Protein AF-A0A0N4U350-F1 (afdb_monomer_lite)

Sequence (154 aa):
MELLIKKIKLAKRLFVLRKLGRCKILLVIATLFVYILLGSSTIFFFESNAHESYVRKIYLNIAVNRRMFARKMSRQIFNDTKYLLIVIDQEQTERVQAHLVNALKDYESLLNLKIPDKREWDLINSVNYILSLLITIGSSDLMPRTKSGQVRAL

Foldseek 3Di:
DVVVVVVVVVVVVVVVVVVVVVVVVVVVVVVVVVVLLVQLVQLLVVQLVVLLVVLVVVVVVVLVVLLVVLLVVLCVVCVPPPDPPPPPDPVVSVVSSVVSSVVVVVVVVVDPDPRDDSCCSPSVNSSVQSVCLVVVVHDPPDDGPDPSNVVSSD

Radius of gyration: 31.2 Å; chains: 1; bounding box: 87×25×82 Å

Secondary structure (DSSP, 8-state):
-HHHHHHHHHHHHHHHHHHHHHHHHHHHHHHHHHHHHHHHHHHHHHHHHHHHHHHHHHHHHHHHHHHHHHHHHHHHHHHSTTS------HHHHHHHHHHHHHHHHHHHHHS---PPPTTTT-HHHHHHHHHHHHTT---SS----SHHHHHHH-

pLDDT: mean 83.41, std 9.22, range [48.75, 93.25]

Organism: Dracunculus medinensis (NCBI:txid318479)

Structure (mmCIF, N/CA/C/O backbone):
data_AF-A0A0N4U350-F1
#
_entry.id   AF-A0A0N4U350-F1
#
loop_
_atom_site.group_PDB
_atom_site.id
_atom_site.type_symbol
_atom_site.label_atom_id
_atom_site.label_alt_id
_atom_site.label_comp_id
_atom_site.label_asym_id
_atom_site.label_entity_id
_atom_site.label_seq_id
_atom_site.pdbx_PDB_ins_code
_atom_site.Cartn_x
_atom_site.Cartn_y
_atom_site.Cartn_z
_atom_site.occupancy
_atom_site.B_iso_or_equiv
_atom_site.auth_seq_id
_atom_site.auth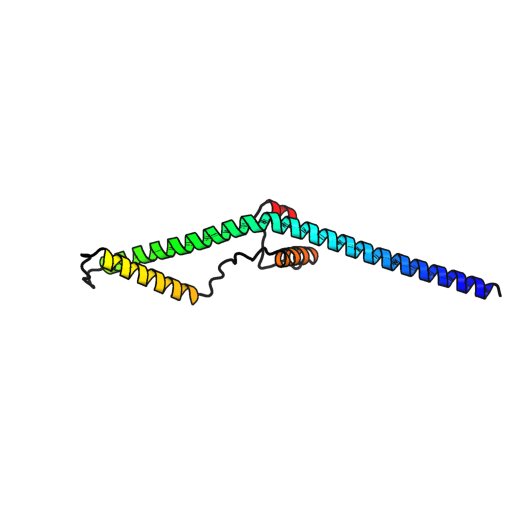_comp_id
_atom_site.auth_asym_id
_atom_site.auth_atom_id
_atom_site.pdbx_PDB_model_num
ATOM 1 N N . MET A 1 1 ? -60.757 -3.398 42.136 1.00 72.75 1 MET A N 1
ATOM 2 C CA . MET A 1 1 ? -60.040 -2.114 41.929 1.00 72.75 1 MET A CA 1
ATOM 3 C C . MET A 1 1 ? -58.528 -2.246 42.133 1.00 72.75 1 MET A C 1
ATOM 5 O O . MET A 1 1 ? -57.783 -1.954 41.204 1.00 72.75 1 MET A O 1
ATOM 9 N N . GLU A 1 2 ? -58.045 -2.754 43.272 1.00 83.94 2 GLU A N 1
ATOM 10 C CA . GLU A 1 2 ? -56.597 -2.824 43.564 1.00 83.94 2 GLU A CA 1
ATOM 11 C C . GLU A 1 2 ? -55.751 -3.624 42.559 1.00 83.94 2 GLU A C 1
ATOM 13 O O . GLU A 1 2 ? -54.651 -3.202 42.195 1.00 83.94 2 GLU A O 1
ATOM 18 N N . LEU A 1 3 ? -56.261 -4.759 42.065 1.00 81.56 3 LEU A N 1
ATOM 19 C CA . LEU A 1 3 ? -55.551 -5.593 41.086 1.00 81.56 3 LEU A CA 1
ATOM 20 C C . LEU A 1 3 ? -55.253 -4.825 39.784 1.00 81.56 3 LEU A C 1
ATOM 22 O O . LEU A 1 3 ? -54.192 -4.981 39.180 1.00 81.56 3 LEU A O 1
ATOM 26 N N . LEU A 1 4 ? -56.181 -3.957 39.375 1.00 82.88 4 LEU A N 1
ATOM 27 C CA . LEU A 1 4 ? -56.092 -3.157 38.154 1.00 82.88 4 LEU A CA 1
ATOM 28 C C . LEU A 1 4 ? -55.040 -2.048 38.313 1.00 82.88 4 LEU A C 1
ATOM 30 O O . LEU A 1 4 ? -54.194 -1.857 37.439 1.00 82.88 4 LEU A O 1
ATOM 34 N N . ILE A 1 5 ? -54.994 -1.415 39.490 1.00 83.50 5 ILE A N 1
ATOM 35 C CA . ILE A 1 5 ? -53.961 -0.435 39.857 1.00 83.50 5 ILE A CA 1
ATOM 36 C C . ILE A 1 5 ? -52.568 -1.090 39.889 1.00 83.50 5 ILE A C 1
ATOM 38 O O . ILE A 1 5 ? -51.606 -0.514 39.372 1.00 83.50 5 ILE A O 1
ATOM 42 N N . LYS A 1 6 ? -52.443 -2.308 40.442 1.00 83.00 6 LYS A N 1
ATOM 43 C CA . LYS A 1 6 ? -51.177 -3.068 40.437 1.00 83.00 6 LYS A CA 1
ATOM 44 C C . LYS A 1 6 ? -50.711 -3.384 39.010 1.00 83.00 6 LYS A C 1
ATOM 46 O O . LYS A 1 6 ? -49.543 -3.144 38.704 1.00 83.00 6 LYS A O 1
ATOM 51 N N . LYS A 1 7 ? -51.610 -3.830 38.119 1.00 85.44 7 LYS A N 1
ATOM 52 C CA . LYS A 1 7 ? -51.289 -4.087 36.700 1.00 85.44 7 LYS A CA 1
ATOM 53 C C . LYS A 1 7 ? -50.813 -2.824 35.971 1.00 85.44 7 LYS A C 1
ATOM 55 O O . LYS A 1 7 ? -49.789 -2.875 35.294 1.00 85.44 7 LYS A O 1
ATOM 60 N N . ILE A 1 8 ? -51.478 -1.680 36.163 1.00 87.00 8 ILE A N 1
ATOM 61 C CA . ILE A 1 8 ? -51.070 -0.399 35.552 1.00 87.00 8 ILE A CA 1
ATOM 62 C C . ILE A 1 8 ? -49.687 0.045 36.055 1.00 87.00 8 ILE A C 1
ATOM 64 O O . ILE A 1 8 ? -48.843 0.455 35.255 1.00 87.00 8 ILE A O 1
ATOM 68 N N . LYS A 1 9 ? -49.410 -0.061 37.365 1.00 84.88 9 LYS A N 1
ATOM 69 C CA . LYS A 1 9 ? -48.081 0.258 37.923 1.00 84.88 9 LYS A CA 1
ATOM 70 C C . LYS A 1 9 ? -46.988 -0.651 37.349 1.00 84.88 9 LYS A C 1
ATOM 72 O O . LYS A 1 9 ? -45.903 -0.164 37.032 1.00 84.88 9 LYS A O 1
ATOM 77 N N . LEU A 1 10 ? -47.273 -1.943 37.187 1.00 83.69 10 LEU A N 1
ATOM 78 C CA . LEU A 1 10 ? -46.326 -2.912 36.632 1.00 83.69 10 LEU A CA 1
ATOM 79 C C . LEU A 1 10 ? -46.049 -2.648 35.141 1.00 83.69 10 LEU A C 1
ATOM 81 O O . LEU A 1 10 ? -44.890 -2.632 34.732 1.00 83.69 10 LEU A O 1
ATOM 85 N N . ALA A 1 11 ? -47.083 -2.323 34.358 1.00 84.00 11 ALA A N 1
ATOM 86 C CA . ALA A 1 11 ? -46.945 -1.934 32.953 1.00 84.00 11 ALA A CA 1
ATOM 87 C C . ALA A 1 11 ? -46.116 -0.647 32.779 1.00 84.00 11 ALA A C 1
ATOM 89 O O . ALA A 1 11 ? -45.219 -0.600 31.935 1.00 84.00 11 ALA A O 1
ATOM 90 N N . LYS A 1 12 ? -46.340 0.374 33.623 1.00 82.56 12 LYS A N 1
ATOM 91 C CA . LYS A 1 12 ? -45.513 1.596 33.633 1.00 82.56 12 LYS A CA 1
ATOM 92 C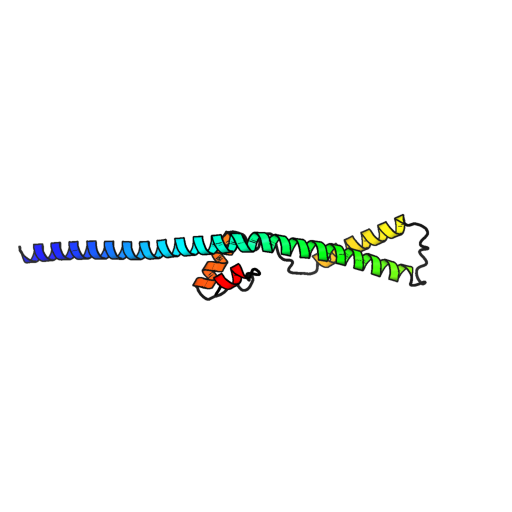 C . LYS A 1 12 ? -44.043 1.290 33.946 1.00 82.56 12 LYS A C 1
ATOM 94 O O . LYS A 1 12 ? -43.164 1.812 33.266 1.00 82.56 12 LYS A O 1
ATOM 99 N N . ARG A 1 13 ? -43.760 0.415 34.922 1.00 76.38 13 ARG A N 1
ATOM 100 C CA . ARG A 1 13 ? -42.383 -0.017 35.240 1.00 76.38 13 ARG A CA 1
ATOM 101 C C . ARG A 1 13 ? -41.724 -0.758 34.075 1.00 76.38 13 ARG A C 1
ATOM 103 O O . ARG A 1 13 ? -40.589 -0.439 33.736 1.00 76.38 13 ARG A O 1
ATOM 110 N N . LEU A 1 14 ? -42.436 -1.682 33.424 1.00 76.44 14 LEU A N 1
ATOM 111 C CA . LEU A 1 14 ? -41.948 -2.394 32.235 1.00 76.44 14 LEU A CA 1
ATOM 112 C C . LEU A 1 14 ? -41.633 -1.440 31.075 1.00 76.44 14 LEU A C 1
ATOM 114 O O . LEU A 1 14 ? -40.597 -1.585 30.428 1.00 76.44 14 LEU A O 1
ATOM 118 N N . PHE A 1 15 ? -42.479 -0.435 30.835 1.00 78.75 15 PHE A N 1
ATOM 119 C CA . PHE A 1 15 ? -42.231 0.577 29.806 1.00 78.75 15 PHE A CA 1
ATOM 120 C C . PHE A 1 15 ? -40.968 1.400 30.097 1.00 78.75 15 PHE A C 1
ATOM 122 O O . PHE A 1 15 ? -40.135 1.584 29.208 1.00 78.75 15 PHE A O 1
ATOM 129 N N . VAL A 1 16 ? -40.782 1.842 31.348 1.00 75.50 16 VAL A N 1
ATOM 130 C CA . VAL A 1 16 ? -39.575 2.572 31.774 1.00 75.50 16 VAL A CA 1
ATOM 131 C C . VAL A 1 16 ? -38.327 1.696 31.657 1.00 75.50 16 VAL A C 1
ATOM 133 O O . VAL A 1 16 ? -37.326 2.158 31.118 1.00 75.50 16 VAL A O 1
ATOM 136 N N . LEU A 1 17 ? -38.384 0.424 32.068 1.00 75.38 17 LEU A N 1
ATOM 137 C CA . LEU A 1 17 ? -37.268 -0.521 31.928 1.00 75.38 17 LEU A CA 1
ATOM 138 C C . LEU A 1 17 ? -36.908 -0.776 30.459 1.00 75.38 17 LEU A C 1
ATOM 140 O O . LEU A 1 17 ? -35.728 -0.776 30.111 1.00 75.38 17 LEU A O 1
ATOM 144 N N . ARG A 1 18 ? -37.902 -0.924 29.572 1.00 75.31 18 ARG A N 1
ATOM 145 C CA . ARG A 1 18 ? -37.670 -1.079 28.126 1.00 75.31 18 ARG A CA 1
ATOM 146 C C . ARG A 1 18 ? -37.067 0.186 27.513 1.00 75.31 18 ARG A C 1
ATOM 148 O O . ARG A 1 18 ? -36.168 0.082 26.682 1.00 75.31 18 ARG A O 1
ATOM 155 N N . LYS A 1 19 ? -37.517 1.374 27.938 1.00 76.81 19 LYS A N 1
ATOM 156 C CA . LYS A 1 19 ? -36.931 2.662 27.531 1.00 76.81 19 LYS A CA 1
ATOM 157 C C . LYS A 1 19 ? -35.482 2.784 28.013 1.00 76.81 19 LYS A C 1
ATOM 159 O O . LYS A 1 19 ? -34.616 3.122 27.216 1.00 76.81 19 LYS A O 1
ATOM 164 N N . LEU A 1 20 ? -35.205 2.420 29.266 1.00 75.25 20 LEU A N 1
ATOM 165 C CA . LEU A 1 20 ? -33.858 2.416 29.839 1.00 75.25 20 LEU A CA 1
ATOM 166 C C . LEU A 1 20 ? -32.932 1.431 29.104 1.00 75.25 20 LEU A C 1
ATOM 168 O O . LEU A 1 20 ? -31.797 1.776 28.795 1.00 75.25 20 LEU A O 1
ATOM 172 N N . GLY A 1 21 ? -33.426 0.235 28.763 1.00 76.62 21 GLY A N 1
ATOM 173 C CA . GLY A 1 21 ? -32.693 -0.755 27.969 1.00 76.62 21 GLY A CA 1
ATOM 174 C C . GLY A 1 21 ? -32.340 -0.257 26.564 1.00 76.62 21 GLY A C 1
ATOM 175 O O . GLY A 1 21 ? -31.205 -0.425 26.126 1.00 76.62 21 GLY A O 1
ATOM 176 N N . ARG A 1 22 ? -33.266 0.436 25.883 1.00 78.88 22 ARG A N 1
ATOM 177 C CA . ARG A 1 22 ? -32.980 1.085 24.590 1.00 78.88 22 ARG A CA 1
ATOM 178 C C . ARG A 1 22 ? -31.921 2.178 24.717 1.00 78.88 22 ARG A C 1
ATOM 180 O O . ARG A 1 22 ? -31.021 2.223 23.888 1.00 78.88 22 ARG A O 1
ATOM 187 N N . CYS A 1 23 ? -31.985 3.013 25.756 1.00 80.88 23 CYS A N 1
ATOM 188 C CA . CYS A 1 23 ? -30.959 4.032 25.993 1.00 80.88 23 CYS A CA 1
ATOM 189 C C . CYS A 1 23 ? -29.575 3.410 26.216 1.00 80.88 23 CYS A C 1
ATOM 191 O O . CYS A 1 23 ? -28.595 3.941 25.709 1.00 80.88 23 CYS A O 1
ATOM 193 N N . LYS A 1 24 ? -29.489 2.269 26.917 1.00 84.31 24 LYS A N 1
ATOM 194 C CA . LYS A 1 24 ? -28.222 1.541 27.094 1.00 84.31 24 LYS A CA 1
ATOM 195 C C . LYS A 1 24 ? -27.654 1.050 25.763 1.00 84.31 24 LYS A C 1
ATOM 197 O O . LYS A 1 24 ? -26.478 1.262 25.505 1.00 84.31 24 LYS A O 1
ATOM 202 N N . ILE A 1 25 ? -28.483 0.446 24.909 1.00 85.62 25 ILE A N 1
ATOM 203 C CA . ILE A 1 25 ? -28.056 -0.023 23.579 1.00 85.62 25 ILE A CA 1
ATOM 204 C C . ILE A 1 25 ? -27.578 1.155 22.721 1.00 85.62 25 ILE A C 1
ATOM 206 O O . ILE A 1 25 ? -26.515 1.079 22.116 1.00 85.62 25 ILE A O 1
ATOM 210 N N . LEU A 1 26 ? -28.321 2.266 22.716 1.00 88.25 26 LEU A N 1
ATOM 211 C CA . LEU A 1 26 ? -27.924 3.479 21.999 1.00 88.25 26 LEU A CA 1
ATOM 212 C C . LEU A 1 26 ? -26.606 4.060 22.525 1.00 88.25 26 LEU A C 1
ATOM 214 O O . LEU A 1 26 ? -25.783 4.492 21.726 1.00 88.25 26 LEU A O 1
ATOM 218 N N . LEU A 1 27 ? -26.382 4.034 23.842 1.00 89.69 27 LEU A N 1
ATOM 219 C CA . LEU A 1 27 ? -25.128 4.480 24.450 1.00 89.69 27 LEU A CA 1
ATOM 220 C C . LEU A 1 27 ? -23.959 3.598 24.000 1.00 89.69 27 LEU A C 1
ATOM 222 O O . LEU A 1 27 ? -22.941 4.134 23.582 1.00 89.69 27 LEU A O 1
ATOM 226 N N . VAL A 1 28 ? -24.124 2.270 24.001 1.00 89.88 28 VAL A N 1
ATOM 227 C CA . VAL A 1 28 ? -23.093 1.335 23.516 1.00 89.88 28 VAL A CA 1
ATOM 228 C C . VAL A 1 28 ? -22.767 1.589 22.042 1.00 89.88 28 VAL A C 1
ATOM 230 O O . VAL A 1 28 ? -21.596 1.709 21.684 1.00 89.88 28 VAL A O 1
ATOM 233 N N . ILE A 1 29 ? -23.786 1.746 21.191 1.00 91.25 29 ILE A N 1
ATOM 234 C CA . ILE A 1 29 ? -23.595 2.063 19.767 1.00 91.25 29 ILE A CA 1
ATOM 235 C C . ILE A 1 29 ? -22.872 3.405 19.603 1.00 91.25 29 ILE A C 1
ATOM 237 O O . ILE A 1 29 ? -21.936 3.497 18.814 1.00 91.25 29 ILE A O 1
ATOM 241 N N . ALA A 1 30 ? -23.249 4.429 20.372 1.00 91.50 30 ALA A N 1
ATOM 242 C CA . ALA A 1 30 ? -22.585 5.727 20.337 1.00 91.50 30 ALA A CA 1
ATOM 243 C C . ALA A 1 30 ? -21.115 5.630 20.777 1.00 91.50 30 ALA A C 1
ATOM 245 O O . ALA A 1 30 ? -20.246 6.192 20.116 1.00 91.50 30 ALA A O 1
ATOM 246 N N . THR A 1 31 ? -20.811 4.875 21.838 1.00 91.69 31 THR A N 1
ATOM 247 C CA . THR A 1 31 ? -19.423 4.657 22.278 1.00 91.69 31 THR A CA 1
ATOM 248 C C . THR A 1 31 ? -18.598 3.896 21.243 1.00 91.69 31 THR A C 1
ATOM 250 O O . THR A 1 31 ? -17.454 4.269 20.999 1.00 91.69 31 THR A O 1
ATOM 253 N N . LEU A 1 32 ? -19.179 2.891 20.575 1.00 91.56 32 LEU A N 1
ATOM 254 C CA . LEU A 1 32 ? -18.523 2.174 19.479 1.00 91.56 32 LEU A CA 1
ATOM 255 C C . LEU A 1 32 ? -18.272 3.092 18.281 1.00 91.56 32 LEU A C 1
ATOM 257 O O . LEU A 1 32 ? -17.190 3.069 17.705 1.00 91.56 32 LEU A O 1
ATOM 261 N N . PHE A 1 33 ? -19.239 3.940 17.933 1.00 92.50 33 PHE A N 1
ATOM 262 C CA . PHE A 1 33 ? -19.090 4.902 16.846 1.00 92.50 33 PHE A CA 1
ATOM 263 C C . PHE A 1 33 ? -17.963 5.906 17.126 1.00 92.50 33 PHE A C 1
ATOM 265 O O . PHE A 1 33 ? -17.113 6.135 16.269 1.00 92.50 33 PHE A O 1
ATOM 272 N N . VAL A 1 34 ? -17.894 6.444 18.349 1.00 93.12 34 VAL A N 1
ATOM 273 C CA . VAL A 1 34 ? -16.792 7.322 18.778 1.00 93.12 34 VAL A CA 1
ATOM 274 C C . VAL A 1 34 ? -15.451 6.586 18.732 1.00 93.12 34 VAL A C 1
ATOM 276 O O . VAL A 1 34 ? -14.469 7.148 18.252 1.00 93.12 34 VAL A O 1
ATOM 279 N N . TYR A 1 35 ? -15.404 5.325 19.170 1.00 90.88 35 TYR A N 1
ATOM 280 C CA . TYR A 1 35 ? -14.193 4.505 19.110 1.00 90.88 35 TYR A CA 1
ATOM 281 C C . TYR A 1 35 ? -13.703 4.297 17.668 1.00 90.88 35 TYR A C 1
ATOM 283 O O . TYR A 1 35 ? -12.524 4.512 17.389 1.00 90.88 35 TYR A O 1
ATOM 291 N N . ILE A 1 36 ? -14.605 3.967 16.736 1.00 91.44 36 ILE A N 1
ATOM 292 C CA . ILE A 1 36 ? -14.279 3.801 15.310 1.00 91.44 36 ILE A CA 1
ATOM 293 C C . ILE A 1 36 ? -13.762 5.114 14.713 1.00 91.44 36 ILE A C 1
ATOM 295 O O . ILE A 1 36 ? -12.758 5.106 14.001 1.00 91.44 36 ILE A O 1
ATOM 299 N N . LEU A 1 37 ? -14.402 6.246 15.021 1.00 93.25 37 LEU A N 1
ATOM 300 C CA . LEU A 1 37 ? -13.966 7.554 14.527 1.00 93.25 37 LEU A CA 1
ATOM 301 C C . LEU A 1 37 ? -12.583 7.947 15.054 1.00 93.25 37 LEU A C 1
ATOM 303 O O . LEU A 1 37 ? -11.748 8.411 14.280 1.00 93.25 37 LEU A O 1
ATOM 307 N N . LEU A 1 38 ? -12.320 7.741 16.348 1.00 92.38 38 LEU A N 1
ATOM 308 C CA . LEU A 1 38 ? -11.007 8.007 16.937 1.00 92.38 38 LEU A CA 1
ATOM 309 C C . LEU A 1 38 ? -9.935 7.091 16.338 1.00 92.38 38 LEU A C 1
ATOM 311 O O . LEU A 1 38 ? -8.892 7.579 15.903 1.00 92.38 38 LEU A O 1
ATOM 315 N N . GLY A 1 39 ? -10.209 5.786 16.243 1.00 89.06 39 GLY A N 1
ATOM 316 C CA . GLY A 1 39 ? -9.311 4.817 15.616 1.00 89.06 39 GLY A CA 1
ATOM 317 C C . GLY A 1 39 ? -8.984 5.202 14.173 1.00 89.06 39 GLY A C 1
ATOM 318 O O . GLY A 1 39 ? -7.813 5.365 13.826 1.00 89.06 39 GLY A O 1
ATOM 319 N N . SER A 1 40 ? -10.013 5.463 13.365 1.00 90.62 40 SER A N 1
ATOM 320 C CA . SER A 1 40 ? -9.869 5.852 11.960 1.00 90.62 40 SER A CA 1
ATOM 321 C C . SER A 1 40 ? -9.106 7.162 11.798 1.00 90.62 40 SER A C 1
ATOM 323 O O . SER A 1 40 ? -8.231 7.251 10.943 1.00 90.62 40 SER A O 1
ATOM 325 N N . SER A 1 41 ? -9.403 8.173 12.620 1.00 90.94 41 SER A N 1
ATOM 326 C CA . SER A 1 41 ? -8.708 9.464 12.588 1.00 90.94 41 SER A CA 1
ATOM 327 C C . SER A 1 41 ? -7.217 9.299 12.878 1.00 90.94 41 SER A C 1
ATOM 329 O O . SER A 1 41 ? -6.374 9.854 12.171 1.00 90.94 41 SER A O 1
ATOM 331 N N . THR A 1 42 ? -6.870 8.466 13.866 1.00 90.12 42 THR A N 1
ATOM 332 C CA . THR A 1 42 ? -5.461 8.204 14.159 1.00 90.12 42 THR A CA 1
ATOM 333 C C . THR A 1 42 ? -4.757 7.478 13.018 1.00 90.12 42 THR A C 1
ATOM 335 O O . THR A 1 42 ? -3.690 7.923 12.609 1.00 90.12 42 THR A O 1
ATOM 338 N N . ILE A 1 43 ? -5.341 6.412 12.461 1.00 88.62 43 ILE A N 1
ATOM 339 C CA . ILE A 1 43 ? -4.729 5.690 11.337 1.00 88.62 43 ILE A CA 1
ATOM 340 C C . ILE A 1 43 ? -4.565 6.609 10.129 1.00 88.62 43 ILE A C 1
ATOM 342 O O . ILE A 1 43 ? -3.473 6.678 9.572 1.00 88.62 43 ILE A O 1
ATOM 346 N N . PHE A 1 44 ? -5.601 7.375 9.788 1.00 89.56 44 PHE A N 1
ATOM 347 C CA . PHE A 1 44 ? -5.551 8.351 8.706 1.00 89.56 44 PHE A CA 1
ATOM 348 C C . PHE A 1 44 ? -4.393 9.340 8.887 1.00 89.56 44 PHE A C 1
ATOM 350 O O . PHE A 1 44 ? -3.611 9.547 7.964 1.00 89.56 44 PHE A O 1
ATOM 357 N N . PHE A 1 45 ? -4.225 9.911 10.082 1.00 89.81 45 PHE A N 1
ATOM 358 C CA . PHE A 1 45 ? -3.174 10.897 10.341 1.00 89.81 45 PHE A CA 1
ATOM 359 C C . PHE A 1 45 ? -1.751 10.331 10.185 1.00 89.81 45 PHE A C 1
ATOM 361 O O . PHE A 1 45 ? -0.874 11.007 9.643 1.00 89.81 45 PHE A O 1
ATOM 368 N N . PHE A 1 46 ? -1.509 9.097 10.640 1.00 89.19 46 PHE A N 1
ATOM 369 C CA . PHE A 1 46 ? -0.181 8.478 10.554 1.00 89.19 46 PHE A CA 1
ATOM 370 C C . PHE A 1 46 ? 0.110 7.866 9.179 1.00 89.19 46 PHE A C 1
ATOM 372 O O . PHE A 1 46 ? 1.222 8.019 8.671 1.00 89.19 46 PHE A O 1
ATOM 379 N N . GLU A 1 47 ? -0.860 7.182 8.569 1.00 89.88 47 GLU A N 1
ATOM 380 C CA . GLU A 1 47 ? -0.646 6.460 7.311 1.00 89.88 47 GLU A CA 1
ATOM 381 C C . GLU A 1 47 ? -0.738 7.368 6.081 1.00 89.88 47 GLU A C 1
ATOM 383 O O . GLU A 1 47 ? 0.034 7.159 5.153 1.00 89.88 47 GLU A O 1
ATOM 388 N N . SER A 1 48 ? -1.585 8.408 6.058 1.00 87.88 48 SER A N 1
ATOM 389 C CA . SER A 1 48 ? -1.768 9.258 4.860 1.00 87.88 48 SER A CA 1
ATOM 390 C C . SER A 1 48 ? -0.459 9.887 4.364 1.00 87.88 48 SER A C 1
ATOM 392 O O . SER A 1 48 ? -0.074 9.711 3.207 1.00 87.88 48 SER A O 1
ATOM 394 N N . ASN A 1 49 ? 0.280 10.550 5.256 1.00 87.88 49 ASN A N 1
ATOM 395 C CA . ASN A 1 49 ? 1.543 11.217 4.925 1.00 87.88 49 ASN A CA 1
ATOM 396 C C . ASN A 1 49 ? 2.646 10.220 4.526 1.00 87.88 49 ASN A C 1
ATOM 398 O O . ASN A 1 49 ? 3.415 10.448 3.583 1.00 87.88 49 ASN A O 1
ATOM 402 N N . ALA A 1 50 ? 2.737 9.103 5.254 1.00 88.69 50 ALA A N 1
ATOM 403 C CA . ALA A 1 50 ? 3.714 8.053 4.982 1.00 88.69 50 ALA A CA 1
ATOM 404 C C . ALA A 1 50 ? 3.432 7.365 3.639 1.00 88.69 50 ALA A C 1
ATOM 406 O O . ALA A 1 50 ? 4.355 7.106 2.860 1.00 88.69 50 ALA A O 1
ATOM 407 N N . HIS A 1 51 ? 2.156 7.122 3.350 1.00 90.38 51 HIS A N 1
ATOM 408 C CA . HIS A 1 51 ? 1.696 6.517 2.113 1.00 90.38 51 HIS A CA 1
ATOM 409 C C . HIS A 1 51 ? 1.926 7.428 0.915 1.00 90.38 51 HIS A C 1
ATOM 411 O O . HIS A 1 51 ? 2.501 6.980 -0.073 1.00 90.38 51 HIS A O 1
ATOM 417 N N . GLU A 1 52 ? 1.595 8.719 1.007 1.00 88.88 52 GLU A N 1
ATOM 418 C CA . GLU A 1 52 ? 1.859 9.655 -0.091 1.00 88.88 52 GLU A CA 1
ATOM 419 C C . GLU A 1 52 ? 3.355 9.690 -0.447 1.00 88.88 52 GLU A C 1
ATOM 421 O O . GLU A 1 52 ? 3.737 9.637 -1.621 1.00 88.88 52 GLU A O 1
ATOM 426 N N . SER A 1 53 ? 4.216 9.703 0.574 1.00 90.00 53 SER A N 1
ATOM 427 C CA . SER A 1 53 ? 5.673 9.673 0.407 1.00 90.00 53 SER A CA 1
ATOM 428 C C . SER A 1 53 ? 6.150 8.376 -0.258 1.00 90.00 53 SER A C 1
ATOM 430 O O . SER A 1 53 ? 6.992 8.403 -1.161 1.00 90.00 53 SER A O 1
ATOM 432 N N . TYR A 1 54 ? 5.592 7.236 0.154 1.00 90.25 54 TYR A N 1
ATOM 433 C CA . TYR A 1 54 ? 5.879 5.924 -0.424 1.00 90.25 54 TYR A CA 1
ATOM 434 C C . TYR A 1 54 ? 5.445 5.831 -1.891 1.00 90.25 54 TYR A C 1
ATOM 436 O O . TYR A 1 54 ? 6.246 5.460 -2.753 1.00 90.25 54 TYR A O 1
ATOM 444 N N . VAL A 1 55 ? 4.209 6.231 -2.187 1.00 90.75 55 VAL A N 1
ATOM 445 C CA . VAL A 1 55 ? 3.649 6.254 -3.539 1.00 90.75 55 VAL A CA 1
ATOM 446 C C . VAL A 1 55 ? 4.503 7.141 -4.438 1.00 90.75 55 VAL A C 1
ATOM 448 O O . VAL A 1 55 ? 4.944 6.708 -5.502 1.00 90.75 55 VAL A O 1
ATOM 451 N N . ARG A 1 56 ? 4.844 8.353 -3.985 1.00 90.50 56 ARG A N 1
ATOM 452 C CA . ARG A 1 56 ? 5.721 9.268 -4.728 1.00 90.50 56 ARG A CA 1
ATOM 453 C C . ARG A 1 56 ? 7.076 8.631 -5.044 1.00 90.50 56 ARG A C 1
ATOM 455 O O . ARG A 1 56 ? 7.543 8.742 -6.176 1.00 90.50 56 ARG A O 1
ATOM 462 N N . LYS A 1 57 ? 7.683 7.924 -4.084 1.00 93.25 57 LYS A N 1
ATOM 463 C CA . LYS A 1 57 ? 8.946 7.198 -4.291 1.00 93.25 57 LYS A CA 1
ATOM 464 C C . LYS A 1 57 ? 8.814 6.106 -5.357 1.00 93.25 57 LYS A C 1
ATOM 466 O O . LYS A 1 57 ? 9.712 5.968 -6.184 1.00 93.25 57 LYS A O 1
ATOM 471 N N . ILE A 1 58 ? 7.703 5.369 -5.384 1.00 90.31 58 ILE A N 1
ATOM 472 C CA . ILE A 1 58 ? 7.435 4.363 -6.423 1.00 90.31 58 ILE A CA 1
ATOM 473 C C . ILE A 1 58 ? 7.313 5.008 -7.800 1.00 90.31 58 ILE A C 1
ATOM 475 O O . ILE A 1 58 ? 8.006 4.582 -8.721 1.00 90.31 58 ILE A O 1
ATOM 479 N N . TYR A 1 59 ? 6.493 6.053 -7.942 1.00 90.12 59 TYR A N 1
ATOM 480 C CA . TYR A 1 59 ? 6.325 6.749 -9.222 1.00 90.12 59 TYR A CA 1
ATOM 481 C C . TYR A 1 59 ? 7.655 7.303 -9.753 1.00 90.12 59 TYR A C 1
ATOM 483 O O . TYR A 1 59 ? 7.945 7.183 -10.945 1.00 90.12 59 TYR A O 1
ATOM 491 N N . LEU A 1 60 ? 8.495 7.855 -8.870 1.00 92.25 60 LEU A N 1
ATOM 492 C CA . LEU A 1 60 ? 9.840 8.307 -9.228 1.00 92.25 60 LEU A CA 1
ATOM 493 C C . LEU A 1 60 ? 10.733 7.144 -9.676 1.00 92.25 60 LEU A C 1
ATOM 495 O O . LEU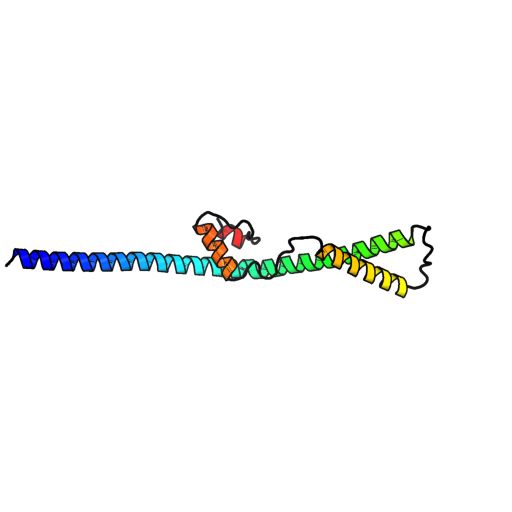 A 1 60 ? 11.372 7.242 -10.721 1.00 92.25 60 LEU A O 1
ATOM 499 N N . ASN A 1 61 ? 10.744 6.032 -8.938 1.00 92.75 61 ASN A N 1
ATOM 500 C CA . ASN A 1 61 ? 11.540 4.855 -9.290 1.00 92.75 61 ASN A CA 1
ATOM 501 C C . ASN A 1 61 ? 11.121 4.253 -10.636 1.00 92.75 61 ASN A C 1
ATOM 503 O O . ASN A 1 61 ? 11.987 3.920 -11.439 1.00 92.75 61 ASN A O 1
ATOM 507 N N . ILE A 1 62 ? 9.817 4.157 -10.917 1.00 90.31 62 ILE A N 1
ATOM 508 C CA . ILE A 1 62 ? 9.304 3.686 -12.213 1.00 90.31 62 ILE A CA 1
ATOM 509 C C . ILE A 1 62 ? 9.798 4.606 -13.336 1.00 90.31 62 ILE A C 1
ATOM 511 O O . ILE A 1 62 ? 10.354 4.132 -14.326 1.00 90.31 62 ILE A O 1
ATOM 515 N N . ALA A 1 63 ? 9.677 5.926 -13.166 1.00 89.62 63 ALA A N 1
ATOM 516 C CA . ALA A 1 63 ? 10.136 6.889 -14.165 1.00 89.62 63 ALA A CA 1
ATOM 517 C C . ALA A 1 63 ? 11.655 6.808 -14.414 1.00 89.62 63 ALA A C 1
ATOM 519 O O . ALA A 1 63 ? 12.100 6.858 -15.565 1.00 89.62 63 ALA A O 1
ATOM 520 N N . VAL A 1 64 ? 12.456 6.654 -13.354 1.00 93.19 64 VAL A N 1
ATOM 521 C CA . VAL A 1 64 ? 13.916 6.487 -13.451 1.00 93.19 64 VAL A CA 1
ATOM 522 C C . VAL A 1 64 ? 14.272 5.166 -14.134 1.00 93.19 64 VAL A C 1
ATOM 524 O O . VAL A 1 64 ? 15.081 5.168 -15.062 1.00 93.19 64 VAL A O 1
ATOM 527 N N . ASN A 1 65 ? 13.638 4.059 -13.744 1.00 91.69 65 ASN A N 1
ATOM 528 C CA . ASN A 1 65 ? 13.864 2.740 -14.338 1.00 91.69 65 ASN A CA 1
ATOM 529 C C . ASN A 1 65 ? 13.537 2.733 -15.831 1.00 91.69 65 ASN A C 1
ATOM 531 O O . ASN A 1 65 ? 14.324 2.217 -16.622 1.00 91.69 65 ASN A O 1
ATOM 535 N N . ARG A 1 66 ? 12.439 3.381 -16.232 1.00 89.81 66 ARG A N 1
ATOM 536 C CA . ARG A 1 66 ? 12.050 3.506 -17.640 1.00 89.81 66 ARG A CA 1
ATOM 537 C C . ARG A 1 66 ? 13.109 4.237 -18.463 1.00 89.81 66 ARG A C 1
ATOM 539 O O . ARG A 1 66 ? 13.496 3.771 -19.532 1.00 89.81 66 ARG A O 1
ATOM 546 N N . ARG A 1 67 ? 13.635 5.353 -17.944 1.00 90.75 67 ARG A N 1
ATOM 547 C CA . ARG A 1 67 ? 14.725 6.109 -18.591 1.00 90.75 67 ARG A CA 1
ATOM 548 C C . ARG A 1 67 ? 16.020 5.302 -18.661 1.00 90.75 67 ARG A C 1
ATOM 550 O O . ARG A 1 67 ? 16.671 5.281 -19.702 1.00 90.75 67 ARG A O 1
ATOM 557 N N . MET A 1 68 ? 16.387 4.616 -17.579 1.00 91.19 68 MET A N 1
ATOM 558 C CA . MET A 1 68 ? 17.580 3.765 -17.536 1.00 91.19 68 MET A CA 1
ATOM 559 C C . MET A 1 68 ? 17.483 2.597 -18.519 1.00 91.19 68 MET A C 1
ATOM 561 O O . MET A 1 68 ? 18.449 2.315 -19.229 1.00 91.19 68 MET A O 1
ATOM 565 N N . PHE A 1 69 ? 16.316 1.958 -18.609 1.00 90.19 69 PHE A N 1
ATOM 566 C CA . PHE A 1 69 ? 16.064 0.885 -19.562 1.00 90.19 69 PHE A CA 1
ATOM 567 C C . PHE A 1 69 ? 16.123 1.397 -21.004 1.00 90.19 69 PHE A C 1
ATOM 569 O O . PHE A 1 69 ? 16.855 0.828 -21.807 1.00 90.19 69 PHE A O 1
ATOM 576 N N . ALA A 1 70 ? 15.463 2.515 -21.324 1.00 88.19 70 ALA A N 1
ATOM 577 C CA . ALA A 1 70 ? 15.538 3.127 -22.653 1.00 88.19 70 ALA A CA 1
ATOM 578 C C . ALA A 1 70 ? 16.980 3.510 -23.040 1.00 88.19 70 ALA A C 1
ATOM 580 O O . ALA A 1 70 ? 17.405 3.292 -24.176 1.00 88.19 70 ALA A O 1
ATOM 581 N N . ARG A 1 71 ? 17.780 4.014 -22.091 1.00 86.06 71 ARG A N 1
ATOM 582 C CA . ARG A 1 71 ? 19.206 4.315 -22.304 1.00 86.06 71 ARG A CA 1
ATOM 583 C C . ARG A 1 71 ? 20.044 3.055 -22.533 1.00 86.06 71 ARG A C 1
ATOM 585 O O . ARG A 1 71 ? 20.942 3.066 -23.369 1.00 86.06 71 ARG A O 1
ATOM 592 N N . LYS A 1 72 ? 19.776 1.972 -21.800 1.00 86.56 72 LYS A N 1
ATOM 593 C CA . LYS A 1 72 ? 20.464 0.686 -21.987 1.00 86.56 72 LYS A CA 1
ATOM 594 C C . LYS A 1 72 ? 20.100 0.061 -23.333 1.00 86.56 72 LYS A C 1
ATOM 596 O O . LYS A 1 72 ? 20.996 -0.323 -24.073 1.00 86.56 72 LYS A O 1
ATOM 601 N N . MET A 1 73 ? 18.811 0.027 -23.655 1.00 85.00 73 MET A N 1
ATOM 602 C CA . MET A 1 73 ? 18.288 -0.535 -24.895 1.00 85.00 73 MET A CA 1
ATOM 603 C C . MET A 1 73 ? 18.786 0.245 -26.114 1.00 85.00 73 MET A C 1
ATOM 605 O O . MET A 1 73 ? 19.302 -0.356 -27.045 1.00 85.00 73 MET A O 1
ATOM 609 N N . SER A 1 74 ? 18.733 1.583 -26.085 1.00 81.06 74 SER A N 1
ATOM 610 C CA . SER A 1 74 ? 19.296 2.410 -27.165 1.00 81.06 74 SER A CA 1
ATOM 611 C C . SER A 1 74 ? 20.789 2.144 -27.368 1.00 81.06 74 SER A C 1
ATOM 613 O O . SER A 1 74 ? 21.213 1.928 -28.495 1.00 81.06 74 SER A O 1
ATOM 615 N N . ARG A 1 75 ? 21.587 2.059 -26.294 1.00 77.94 75 ARG A N 1
ATOM 616 C CA . ARG A 1 75 ? 23.011 1.690 -26.397 1.00 77.94 75 ARG A CA 1
ATOM 617 C C . ARG A 1 75 ? 23.228 0.310 -27.010 1.00 77.94 75 ARG A C 1
ATOM 619 O O . ARG A 1 75 ? 24.162 0.160 -27.781 1.00 77.94 75 ARG A O 1
ATOM 626 N N . GLN A 1 76 ? 22.404 -0.679 -26.668 1.00 79.69 76 GLN A N 1
ATOM 627 C CA . GLN A 1 76 ? 22.492 -2.016 -27.260 1.00 79.69 76 GLN A CA 1
ATOM 628 C C . GLN A 1 76 ? 22.163 -1.978 -28.757 1.00 79.69 76 GLN A C 1
ATOM 630 O O . GLN A 1 76 ? 22.954 -2.467 -29.552 1.00 79.69 76 GLN A O 1
ATOM 635 N N . ILE A 1 77 ? 21.075 -1.302 -29.142 1.00 77.06 77 ILE A N 1
ATOM 636 C CA . ILE A 1 77 ? 20.666 -1.136 -30.546 1.00 77.06 77 ILE A CA 1
ATOM 637 C C . ILE A 1 77 ? 21.754 -0.429 -31.369 1.00 77.06 77 ILE A C 1
ATOM 639 O O . ILE A 1 77 ? 22.018 -0.838 -32.493 1.00 77.06 77 ILE A O 1
ATOM 643 N N . PHE A 1 78 ? 22.395 0.609 -30.820 1.00 71.88 78 PHE A N 1
ATOM 644 C CA . PHE A 1 78 ? 23.441 1.359 -31.525 1.00 71.88 78 PHE A CA 1
ATOM 645 C C . PHE A 1 78 ? 24.815 0.669 -31.524 1.00 71.88 78 PHE A C 1
ATOM 647 O O . PHE A 1 78 ? 25.622 0.939 -32.408 1.00 71.88 78 PHE A O 1
ATOM 654 N N . ASN A 1 79 ? 25.106 -0.198 -30.546 1.00 66.69 79 ASN A N 1
ATOM 655 C CA . ASN A 1 79 ? 26.375 -0.932 -30.478 1.00 66.69 79 ASN A CA 1
ATOM 656 C C . ASN A 1 79 ? 26.347 -2.231 -31.304 1.00 66.69 79 ASN A C 1
ATOM 658 O O . ASN A 1 79 ? 27.390 -2.681 -31.779 1.00 66.69 79 ASN A O 1
ATOM 662 N N . ASP A 1 80 ? 25.167 -2.821 -31.516 1.00 63.28 80 ASP A N 1
ATOM 663 C CA . ASP A 1 80 ? 24.988 -3.954 -32.421 1.00 63.28 80 ASP A CA 1
ATOM 664 C C . ASP A 1 80 ? 25.037 -3.463 -33.876 1.00 63.28 80 ASP A C 1
ATOM 666 O O . ASP A 1 80 ? 24.042 -3.096 -34.498 1.00 63.28 80 ASP A O 1
ATOM 670 N N . THR A 1 81 ? 26.258 -3.484 -34.406 1.00 54.06 81 THR A N 1
ATOM 671 C CA . THR A 1 81 ? 26.759 -3.135 -35.753 1.00 54.06 81 THR A CA 1
ATOM 672 C C . THR A 1 81 ? 25.917 -3.522 -36.987 1.00 54.06 81 THR A C 1
ATOM 674 O O . THR A 1 81 ? 26.294 -3.179 -38.106 1.00 54.06 81 THR A O 1
ATOM 677 N N . LYS A 1 82 ? 24.767 -4.190 -36.840 1.00 53.06 82 LYS A N 1
ATOM 678 C CA . LYS A 1 82 ? 23.871 -4.568 -37.945 1.00 53.06 82 LYS A CA 1
ATOM 679 C C . LYS A 1 82 ? 22.923 -3.440 -38.385 1.00 53.06 82 LYS A C 1
ATOM 681 O O . LYS A 1 82 ? 22.425 -3.486 -39.506 1.00 53.06 82 LYS A O 1
ATOM 686 N N . TYR A 1 83 ? 22.724 -2.412 -37.554 1.00 48.75 83 TYR A N 1
ATOM 687 C CA . TYR A 1 83 ? 22.003 -1.184 -37.911 1.00 48.75 83 TYR A CA 1
ATOM 688 C C . TYR A 1 83 ? 22.903 0.022 -37.659 1.00 48.75 83 TYR A C 1
ATOM 690 O O . TYR A 1 83 ? 22.911 0.614 -36.585 1.00 48.75 83 TYR A O 1
ATOM 698 N N . LEU A 1 84 ? 23.685 0.353 -38.681 1.00 52.62 84 LEU A N 1
ATOM 699 C CA . LEU A 1 84 ? 24.658 1.440 -38.762 1.00 52.62 84 LEU A CA 1
ATOM 700 C C . LEU A 1 84 ? 23.969 2.825 -38.721 1.00 52.62 84 LEU A C 1
ATOM 702 O O . LEU A 1 84 ? 24.126 3.639 -39.624 1.00 52.62 84 LEU A O 1
ATOM 706 N N . LEU A 1 85 ? 23.165 3.109 -37.692 1.00 52.47 85 LEU A N 1
ATOM 707 C CA . LEU A 1 85 ? 22.782 4.476 -37.349 1.00 52.47 85 LEU A CA 1
ATOM 708 C C . LEU A 1 85 ? 23.994 5.079 -36.650 1.00 52.47 85 LEU A C 1
ATOM 710 O O . LEU A 1 85 ? 24.164 4.964 -35.438 1.00 52.47 85 LEU A O 1
ATOM 714 N N . ILE A 1 86 ? 24.888 5.643 -37.462 1.00 55.28 86 ILE A N 1
ATOM 715 C CA . ILE A 1 86 ? 26.043 6.396 -36.992 1.00 55.28 86 ILE A CA 1
ATOM 716 C C . ILE A 1 86 ? 25.519 7.425 -35.987 1.00 55.28 86 ILE A C 1
ATOM 718 O O . ILE A 1 86 ? 24.749 8.319 -36.340 1.00 55.28 86 ILE A O 1
ATOM 722 N N . VAL A 1 87 ? 25.916 7.275 -34.724 1.00 54.78 87 VAL A N 1
ATOM 723 C CA . VAL A 1 87 ? 25.724 8.275 -33.673 1.00 54.78 87 VAL A CA 1
ATOM 724 C C . VAL A 1 87 ? 26.596 9.479 -34.041 1.00 54.78 87 VAL A C 1
ATOM 726 O O . VAL A 1 87 ? 27.715 9.609 -33.561 1.00 54.78 87 VAL A O 1
ATOM 729 N N . ILE A 1 88 ? 26.133 10.316 -34.971 1.00 58.97 88 ILE A N 1
ATOM 730 C CA . ILE A 1 88 ? 26.749 11.624 -35.260 1.00 58.97 88 ILE A CA 1
ATOM 731 C C . ILE A 1 88 ? 26.025 12.710 -34.466 1.00 58.97 88 ILE A C 1
ATOM 733 O O . ILE A 1 88 ? 26.637 13.692 -34.061 1.00 58.97 88 ILE A O 1
ATOM 737 N N . ASP A 1 89 ? 24.734 12.512 -34.196 1.00 72.31 89 ASP A N 1
ATOM 738 C CA . ASP A 1 89 ? 23.880 13.559 -33.662 1.00 72.31 89 ASP A CA 1
ATOM 739 C C . ASP A 1 89 ? 23.257 13.158 -32.316 1.00 72.31 89 ASP A C 1
ATOM 741 O O . ASP A 1 89 ? 22.521 12.167 -32.191 1.00 72.31 89 ASP A O 1
ATOM 745 N N . GLN A 1 90 ? 23.578 13.945 -31.287 1.00 76.19 90 GLN A N 1
ATOM 746 C CA . GLN A 1 90 ? 23.013 13.820 -29.946 1.00 76.19 90 GLN A CA 1
ATOM 747 C C . GLN A 1 90 ? 21.484 13.951 -29.992 1.00 76.19 90 GLN A C 1
ATOM 749 O O . GLN A 1 90 ? 20.787 13.231 -29.274 1.00 76.19 90 GLN A O 1
ATOM 754 N N . GLU A 1 91 ? 20.960 14.788 -30.892 1.00 81.19 91 GLU A N 1
ATOM 755 C CA . GLU A 1 91 ? 19.527 15.036 -31.010 1.00 81.19 91 GLU A CA 1
ATOM 756 C C . GLU A 1 91 ? 18.760 13.773 -31.437 1.00 81.19 91 GLU A C 1
ATOM 758 O O . GLU A 1 91 ? 17.725 13.436 -30.856 1.00 81.19 91 GLU A O 1
ATOM 763 N N . GLN A 1 92 ? 19.292 13.004 -32.394 1.00 74.44 92 GLN A N 1
ATOM 764 C CA . GLN A 1 92 ? 18.662 11.751 -32.834 1.00 74.44 92 GLN A CA 1
ATOM 765 C C . GLN A 1 92 ? 18.648 10.702 -31.720 1.00 74.44 92 GLN A C 1
ATOM 767 O O . GLN A 1 92 ? 17.662 9.982 -31.545 1.00 74.44 92 GLN A O 1
ATOM 772 N N . THR A 1 93 ? 19.715 10.645 -30.920 1.00 77.44 93 THR A N 1
ATOM 773 C CA . THR A 1 93 ? 19.799 9.723 -29.781 1.00 77.44 93 THR A CA 1
ATOM 774 C C . THR A 1 93 ? 18.747 10.059 -28.725 1.00 77.44 93 THR A C 1
ATOM 776 O O . THR A 1 93 ? 18.072 9.159 -28.219 1.00 77.44 93 THR A O 1
ATOM 779 N N . GLU A 1 94 ? 18.568 11.344 -28.415 1.00 82.94 94 GLU A N 1
ATOM 780 C CA . GLU A 1 94 ? 17.561 11.809 -27.458 1.00 82.94 94 GLU A CA 1
ATOM 781 C C . GLU A 1 94 ? 16.134 11.541 -27.954 1.00 82.94 94 GLU A C 1
ATOM 783 O O . GLU A 1 94 ? 15.305 11.046 -27.186 1.00 82.94 94 GLU A O 1
ATOM 788 N N . ARG A 1 95 ? 15.857 11.762 -29.247 1.00 83.88 95 ARG A N 1
ATOM 789 C CA . ARG A 1 95 ? 14.555 11.441 -29.859 1.00 83.88 95 ARG A CA 1
ATOM 790 C C . ARG A 1 95 ? 14.240 9.950 -29.775 1.00 83.88 95 ARG A C 1
ATOM 792 O O . ARG A 1 95 ? 13.157 9.579 -29.323 1.00 83.88 95 ARG A O 1
ATOM 799 N N . VAL A 1 96 ? 15.185 9.081 -30.144 1.00 83.19 96 VAL A N 1
ATOM 800 C CA . VAL A 1 96 ? 15.005 7.622 -30.048 1.00 83.19 96 VAL A CA 1
ATOM 801 C C . VAL A 1 96 ? 14.779 7.205 -28.596 1.00 83.19 96 VAL A C 1
ATOM 803 O O . VAL A 1 96 ? 13.841 6.464 -28.309 1.00 83.19 96 VAL A O 1
ATOM 806 N N . GLN A 1 97 ? 15.564 7.728 -27.651 1.00 85.06 97 GLN A N 1
ATOM 807 C CA . GLN A 1 97 ? 15.353 7.455 -26.228 1.00 85.06 97 GLN A CA 1
ATOM 808 C C . GLN A 1 97 ? 13.966 7.899 -25.749 1.00 85.06 97 GLN A C 1
ATOM 810 O O . GLN A 1 97 ? 13.313 7.143 -25.028 1.00 85.06 97 GLN A O 1
ATOM 815 N N . ALA A 1 98 ? 13.484 9.069 -26.172 1.00 89.50 98 ALA A N 1
ATOM 816 C CA . ALA A 1 98 ? 12.139 9.540 -25.851 1.00 89.50 98 ALA A CA 1
ATOM 817 C C . ALA A 1 98 ? 11.052 8.615 -26.427 1.00 89.50 98 ALA A C 1
ATOM 819 O O . ALA A 1 98 ? 10.106 8.269 -25.716 1.00 89.50 98 ALA A O 1
ATOM 820 N N . HIS A 1 99 ? 11.213 8.142 -27.667 1.00 88.44 99 HIS A N 1
ATOM 821 C CA . HIS A 1 99 ? 10.304 7.164 -28.271 1.00 88.44 99 HIS A CA 1
ATOM 822 C C . HIS A 1 99 ? 10.288 5.834 -27.511 1.00 88.44 99 HIS A C 1
ATOM 824 O O . HIS A 1 99 ? 9.206 5.320 -27.236 1.00 88.44 99 HIS A O 1
ATOM 830 N N . LEU A 1 100 ? 11.448 5.308 -27.098 1.00 89.69 100 LEU A N 1
ATOM 831 C CA . LEU A 1 100 ? 11.502 4.100 -26.267 1.00 89.69 100 LEU A CA 1
ATOM 832 C C . LEU A 1 100 ? 10.814 4.311 -24.913 1.00 89.69 100 LEU A C 1
ATOM 834 O O . LEU A 1 100 ? 10.077 3.440 -24.460 1.00 89.69 100 LEU A O 1
ATOM 838 N N . VAL A 1 101 ? 11.023 5.459 -24.263 1.00 91.50 101 VAL A N 1
ATOM 839 C CA . VAL A 1 101 ? 10.350 5.791 -22.997 1.00 91.50 101 VAL A CA 1
ATOM 840 C C . VAL A 1 101 ? 8.830 5.837 -23.176 1.00 91.50 101 VAL A C 1
ATOM 842 O O . VAL A 1 101 ? 8.112 5.355 -22.303 1.00 91.50 101 VAL A O 1
ATOM 845 N N . ASN A 1 102 ? 8.330 6.377 -24.287 1.00 92.25 102 ASN A N 1
ATOM 846 C CA . ASN A 1 102 ? 6.895 6.403 -24.572 1.00 92.25 102 ASN A CA 1
ATOM 847 C C . ASN A 1 102 ? 6.352 5.000 -24.877 1.00 92.25 102 ASN A C 1
ATOM 849 O O . ASN A 1 102 ? 5.379 4.592 -24.256 1.00 92.25 102 ASN A O 1
ATOM 853 N N . ALA A 1 103 ? 7.040 4.209 -25.703 1.00 89.62 103 ALA A N 1
ATOM 854 C CA . ALA A 1 103 ? 6.641 2.831 -25.992 1.00 89.62 103 ALA A CA 1
ATOM 855 C C . ALA A 1 103 ? 6.598 1.952 -24.727 1.00 89.62 103 ALA A C 1
ATOM 857 O O . ALA A 1 103 ? 5.679 1.158 -24.547 1.00 89.62 103 ALA A O 1
ATOM 858 N N . LEU A 1 104 ? 7.559 2.124 -23.812 1.00 90.88 104 LEU A N 1
ATOM 859 C CA . LEU A 1 104 ? 7.557 1.434 -22.518 1.00 90.88 104 LEU A CA 1
ATOM 860 C C . LEU A 1 104 ? 6.411 1.895 -21.623 1.00 90.88 104 LEU A C 1
ATOM 862 O O . LEU A 1 104 ? 5.820 1.078 -20.930 1.00 90.88 104 LEU A O 1
ATOM 866 N N . LYS A 1 105 ? 6.090 3.193 -21.635 1.00 89.38 105 LYS A N 1
ATOM 867 C CA . LYS A 1 105 ? 4.937 3.730 -20.906 1.00 89.38 105 LYS A CA 1
ATOM 868 C C . LYS A 1 105 ? 3.635 3.112 -21.411 1.00 89.38 105 LYS A C 1
ATOM 870 O O . LYS A 1 105 ? 2.793 2.749 -20.595 1.00 89.38 105 LYS A O 1
ATOM 875 N N . ASP A 1 106 ? 3.496 2.979 -22.725 1.00 89.56 106 ASP A N 1
ATOM 876 C CA . ASP A 1 106 ? 2.305 2.409 -23.348 1.00 89.56 106 ASP A CA 1
ATOM 877 C C . ASP A 1 106 ? 2.215 0.907 -23.049 1.00 89.56 106 ASP A C 1
ATOM 879 O O . ASP A 1 106 ? 1.173 0.429 -22.604 1.00 89.56 106 ASP A O 1
ATOM 883 N N . TYR A 1 107 ? 3.331 0.176 -23.151 1.00 88.25 107 TYR A N 1
ATOM 884 C CA . TYR A 1 107 ? 3.408 -1.235 -22.762 1.00 88.25 107 TYR A CA 1
ATOM 885 C C . TYR A 1 107 ? 3.071 -1.457 -21.281 1.00 88.25 107 TYR A C 1
ATOM 887 O O . TYR A 1 107 ? 2.285 -2.339 -20.949 1.00 88.25 107 TYR A O 1
ATOM 895 N N . GLU A 1 108 ? 3.605 -0.629 -20.382 1.00 86.31 108 GLU A N 1
ATOM 896 C CA . GLU A 1 108 ? 3.277 -0.680 -18.954 1.00 86.31 108 GLU A CA 1
ATOM 897 C C . GLU A 1 108 ? 1.800 -0.383 -18.677 1.00 86.31 108 GLU A C 1
ATOM 899 O O . GLU A 1 108 ? 1.275 -0.904 -17.701 1.00 86.31 108 GLU A O 1
ATOM 904 N N . SER A 1 109 ? 1.121 0.408 -19.515 1.00 85.50 109 SER A N 1
ATOM 905 C CA . SER A 1 109 ? -0.320 0.654 -19.363 1.00 85.50 109 SER A CA 1
ATOM 906 C C . SER A 1 109 ? -1.186 -0.528 -19.813 1.00 85.50 109 SER A C 1
ATOM 908 O O . SER A 1 109 ? -2.304 -0.682 -19.330 1.00 85.50 109 SER A O 1
ATOM 910 N N . LEU A 1 110 ? -0.658 -1.383 -20.697 1.00 88.25 110 LEU A N 1
ATOM 911 C CA . LEU A 1 110 ? -1.271 -2.660 -21.081 1.00 88.25 110 LEU A CA 1
ATOM 912 C C . LEU A 1 110 ? -1.018 -3.758 -20.042 1.00 88.25 110 LEU A C 1
ATOM 914 O O . LEU A 1 110 ? -1.781 -4.720 -19.951 1.00 88.25 110 LEU A O 1
ATOM 918 N N . LEU A 1 111 ? 0.053 -3.630 -19.256 1.00 86.56 111 LEU A N 1
ATOM 919 C CA . LEU A 1 111 ? 0.280 -4.494 -18.110 1.00 86.56 111 LEU A CA 1
ATOM 920 C C . LEU A 1 111 ? -0.649 -4.062 -16.970 1.00 86.56 111 LEU A C 1
ATOM 922 O O . LEU A 1 111 ? -0.604 -2.925 -16.511 1.00 86.56 111 LEU A O 1
ATOM 926 N N . ASN A 1 112 ? -1.446 -4.993 -16.444 1.00 78.88 112 ASN A N 1
ATOM 927 C CA . ASN A 1 112 ? -2.277 -4.777 -15.253 1.00 78.88 112 ASN A CA 1
ATOM 928 C C . ASN A 1 112 ? -1.421 -4.717 -13.968 1.00 78.88 112 ASN A C 1
ATOM 930 O O . ASN A 1 112 ? -1.593 -5.512 -13.043 1.00 78.88 112 ASN A O 1
ATOM 934 N N . LEU A 1 113 ? -0.450 -3.802 -13.914 1.00 79.00 113 LEU A N 1
ATOM 935 C CA . LEU A 1 113 ? 0.378 -3.569 -12.737 1.00 79.00 113 LEU A CA 1
ATOM 936 C C . LEU A 1 113 ? -0.451 -2.813 -11.694 1.00 79.00 113 LEU A C 1
ATOM 938 O O . LEU A 1 113 ? -0.865 -1.677 -11.921 1.00 79.00 113 LEU A O 1
ATOM 942 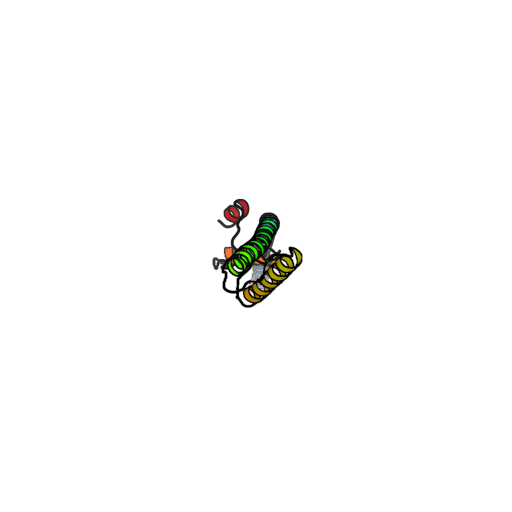N N . LYS A 1 114 ? -0.664 -3.425 -10.524 1.00 79.31 114 LYS A N 1
ATOM 943 C CA . LYS A 1 114 ? -1.276 -2.753 -9.367 1.00 79.31 114 LYS A CA 1
ATOM 944 C C . LYS A 1 114 ? -0.273 -1.743 -8.797 1.00 79.31 114 LYS A C 1
ATOM 946 O O . LYS A 1 114 ? 0.540 -2.076 -7.937 1.00 79.31 114 LYS A O 1
ATOM 951 N N . ILE A 1 115 ? -0.288 -0.522 -9.328 1.00 79.62 115 ILE A N 1
ATOM 952 C CA . ILE A 1 115 ? 0.466 0.614 -8.784 1.00 79.62 115 ILE A CA 1
ATOM 953 C C . ILE A 1 115 ? -0.352 1.190 -7.624 1.00 79.62 115 ILE A C 1
ATOM 955 O O . ILE A 1 115 ? -1.558 1.374 -7.794 1.00 79.62 115 ILE A O 1
ATOM 959 N N . PRO A 1 116 ? 0.264 1.476 -6.463 1.00 81.94 116 PRO A N 1
ATOM 960 C CA . PRO A 1 116 ? -0.488 1.989 -5.334 1.00 81.94 116 PRO A CA 1
ATOM 961 C C . PRO A 1 116 ? -1.066 3.372 -5.640 1.00 81.94 116 PRO A C 1
ATOM 963 O O . PRO A 1 116 ? -0.378 4.248 -6.184 1.00 81.94 116 PRO A O 1
ATOM 966 N N . ASP A 1 117 ? -2.333 3.566 -5.285 1.00 83.44 117 ASP A N 1
ATOM 967 C CA . ASP A 1 117 ? -3.019 4.840 -5.479 1.00 83.44 117 ASP A CA 1
ATOM 968 C C . ASP A 1 117 ? -2.637 5.821 -4.361 1.00 83.44 117 ASP A C 1
ATOM 970 O O . ASP A 1 117 ? -2.428 5.449 -3.206 1.00 83.44 117 ASP A O 1
ATOM 974 N N . LYS A 1 118 ? -2.555 7.112 -4.688 1.00 76.94 118 LYS A N 1
ATOM 975 C CA . LYS A 1 118 ? -2.278 8.174 -3.710 1.00 76.94 118 LYS A CA 1
ATOM 976 C C . LYS A 1 118 ? -3.355 8.248 -2.626 1.00 76.94 118 LYS A C 1
ATOM 978 O O . LYS A 1 118 ? -3.055 8.683 -1.520 1.00 76.94 118 LYS A O 1
ATOM 983 N N . ARG A 1 119 ? -4.584 7.833 -2.950 1.00 79.94 119 ARG A N 1
ATOM 984 C CA . ARG A 1 119 ? -5.778 7.927 -2.095 1.00 79.94 119 ARG A CA 1
ATOM 985 C C . ARG A 1 119 ? -6.174 6.612 -1.418 1.00 79.94 119 ARG A C 1
ATOM 987 O O . ARG A 1 119 ? -7.292 6.472 -0.933 1.00 79.94 119 ARG A O 1
ATOM 994 N N . GLU A 1 120 ? -5.269 5.634 -1.347 1.00 83.38 120 GLU A N 1
ATOM 995 C CA . GLU A 1 120 ? -5.563 4.382 -0.628 1.00 83.38 120 GLU A CA 1
ATOM 996 C C . GLU A 1 120 ? -5.942 4.644 0.837 1.00 83.38 120 GLU A C 1
ATOM 998 O O . GLU A 1 120 ? -6.904 4.061 1.331 1.00 83.38 120 GLU A O 1
ATOM 1003 N N . TRP A 1 121 ? -5.267 5.589 1.498 1.00 85.19 121 TRP A N 1
ATOM 1004 C CA . TRP A 1 121 ? -5.552 6.001 2.877 1.00 85.19 121 TRP A CA 1
ATOM 1005 C C . TRP A 1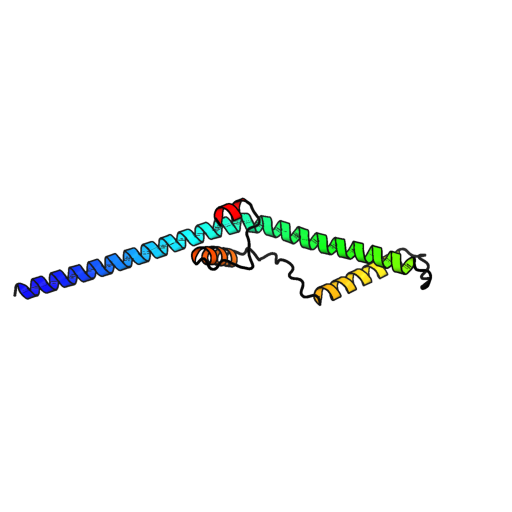 121 ? -6.437 7.249 2.966 1.00 85.19 121 TRP A C 1
ATOM 1007 O O . TRP A 1 121 ? -6.104 8.219 3.643 1.00 85.19 121 TRP A O 1
ATOM 1017 N N . ASP A 1 122 ? -7.591 7.218 2.304 1.00 88.38 122 ASP A N 1
ATOM 1018 C CA . ASP A 1 122 ? -8.658 8.193 2.536 1.00 88.38 122 ASP A CA 1
ATOM 1019 C C . ASP A 1 122 ? -9.393 7.909 3.860 1.00 88.38 122 ASP A C 1
ATOM 1021 O O . ASP A 1 122 ? -9.342 6.804 4.412 1.00 88.38 122 ASP A O 1
ATOM 1025 N N . LEU A 1 123 ? -10.127 8.902 4.376 1.00 87.38 123 LEU A N 1
ATOM 1026 C CA . LEU A 1 123 ? -10.913 8.758 5.609 1.00 87.38 123 LEU A CA 1
ATOM 1027 C C . LEU A 1 123 ? -11.886 7.572 5.544 1.00 87.38 123 LEU A C 1
ATOM 1029 O O . LEU A 1 123 ? -11.985 6.808 6.497 1.00 87.38 123 LEU A O 1
ATOM 1033 N N . ILE A 1 124 ? -12.567 7.385 4.410 1.00 89.25 124 ILE A N 1
ATOM 1034 C CA . ILE A 1 124 ? -13.536 6.295 4.216 1.00 89.25 124 ILE A CA 1
ATOM 1035 C C . ILE A 1 124 ? -12.837 4.933 4.269 1.00 89.25 124 ILE A C 1
ATOM 1037 O O . ILE A 1 124 ? -13.291 4.026 4.965 1.00 89.25 124 ILE A O 1
ATOM 1041 N N . ASN A 1 125 ? -11.701 4.803 3.584 1.00 89.56 125 ASN A N 1
ATOM 1042 C CA . ASN A 1 125 ? -10.912 3.573 3.589 1.00 89.56 125 ASN A CA 1
ATOM 1043 C C . ASN A 1 125 ? -10.328 3.289 4.975 1.00 89.56 125 ASN A C 1
ATOM 1045 O O . ASN A 1 125 ? -10.290 2.137 5.395 1.00 89.56 125 ASN A O 1
ATOM 1049 N N . SER A 1 126 ? -9.962 4.332 5.722 1.00 89.56 126 SER A N 1
ATOM 1050 C CA . SER A 1 126 ? -9.484 4.214 7.104 1.00 89.56 126 SER A CA 1
ATOM 1051 C C . SER A 1 126 ? -10.589 3.717 8.046 1.00 89.56 126 SER A C 1
ATOM 1053 O O . SER A 1 126 ? -10.338 2.847 8.881 1.00 89.56 126 SER A O 1
ATOM 1055 N N . VAL A 1 127 ? -11.829 4.194 7.872 1.00 90.69 127 VAL A N 1
ATOM 1056 C CA . VAL A 1 127 ? -13.003 3.694 8.609 1.00 90.69 127 VAL A CA 1
ATOM 1057 C C . VAL A 1 127 ? -13.278 2.237 8.249 1.00 90.69 127 VAL A C 1
ATOM 1059 O O . VAL A 1 127 ? -13.445 1.414 9.147 1.00 90.69 127 VAL A O 1
ATOM 1062 N N . ASN A 1 128 ? -13.289 1.902 6.956 1.00 90.00 128 ASN A N 1
ATOM 1063 C CA . ASN A 1 128 ? -13.507 0.533 6.486 1.00 90.00 128 ASN A CA 1
ATOM 1064 C C . ASN A 1 128 ? -12.432 -0.422 7.015 1.00 90.00 128 ASN A C 1
ATOM 1066 O O . ASN A 1 128 ? -12.754 -1.528 7.444 1.00 90.00 128 ASN A O 1
ATOM 1070 N N . TYR A 1 129 ? -11.176 0.024 7.056 1.00 89.94 129 TYR A N 1
ATOM 1071 C CA . TYR A 1 129 ? -10.071 -0.733 7.628 1.00 89.94 129 TYR A CA 1
ATOM 1072 C C . TYR A 1 129 ? -10.305 -1.029 9.118 1.00 89.94 129 TYR A C 1
ATOM 1074 O O . TYR A 1 129 ? -10.306 -2.194 9.516 1.00 89.94 129 TYR A O 1
ATOM 1082 N N . ILE A 1 130 ? -10.602 -0.009 9.933 1.00 89.12 130 ILE A N 1
ATOM 1083 C CA . ILE A 1 130 ? -10.923 -0.184 11.362 1.00 89.12 130 ILE A CA 1
ATOM 1084 C C . ILE A 1 130 ? -12.141 -1.091 11.564 1.00 89.12 130 ILE A C 1
ATOM 1086 O O . ILE A 1 130 ? -12.137 -1.950 12.443 1.00 89.12 130 ILE A O 1
ATOM 1090 N N . LEU A 1 131 ? -13.178 -0.938 10.741 1.00 89.62 131 LEU A N 1
ATOM 1091 C CA . LEU A 1 131 ? -14.367 -1.780 10.804 1.00 89.62 131 LEU A CA 1
ATOM 1092 C C . LEU A 1 131 ? -14.039 -3.241 10.458 1.00 89.62 131 LEU A C 1
ATOM 1094 O O . LEU A 1 131 ? -14.520 -4.152 11.128 1.00 89.62 131 LEU A O 1
ATOM 1098 N N . SER A 1 132 ? -13.184 -3.475 9.459 1.00 89.75 132 SER A N 1
ATOM 1099 C CA . SER A 1 132 ? -12.735 -4.820 9.079 1.00 89.75 132 SER A CA 1
ATOM 1100 C C . SER A 1 132 ? -11.924 -5.504 10.184 1.00 89.75 132 SER A C 1
ATOM 1102 O O . SER A 1 132 ? -12.054 -6.717 10.364 1.00 89.75 132 SER A O 1
ATOM 1104 N N . LEU A 1 133 ? -11.140 -4.728 10.947 1.00 88.12 133 LEU A N 1
ATOM 1105 C CA . LEU A 1 133 ? -10.442 -5.200 12.143 1.00 88.12 133 LEU A CA 1
ATOM 1106 C C . LEU A 1 133 ? -11.441 -5.549 13.250 1.00 88.12 133 LEU A C 1
ATOM 1108 O O . LEU A 1 133 ? -11.357 -6.628 13.827 1.00 88.12 133 LEU A O 1
ATOM 1112 N N . LEU A 1 134 ? -12.434 -4.686 13.492 1.00 87.25 134 LEU A N 1
ATOM 1113 C CA . LEU A 1 134 ? -13.464 -4.906 14.512 1.00 87.25 134 LEU A CA 1
ATOM 1114 C C . LEU A 1 134 ? -14.305 -6.166 14.240 1.00 87.25 134 LEU A C 1
ATOM 1116 O O . LEU A 1 134 ? -14.680 -6.868 15.175 1.00 87.25 134 LEU A O 1
ATOM 1120 N N . ILE A 1 135 ? -14.597 -6.458 12.968 1.00 88.44 135 ILE A N 1
ATOM 1121 C CA . ILE A 1 135 ? -15.373 -7.640 12.546 1.00 88.44 135 ILE A CA 1
ATOM 1122 C C . ILE A 1 135 ? -14.460 -8.867 12.345 1.00 88.44 135 ILE A C 1
ATOM 1124 O O . ILE A 1 135 ? -14.944 -9.958 12.063 1.00 88.44 135 ILE A O 1
ATOM 1128 N N . THR A 1 136 ? -13.141 -8.739 12.522 1.00 87.12 136 THR A N 1
ATOM 1129 C CA . THR A 1 136 ? -12.142 -9.815 12.341 1.00 87.12 136 THR A CA 1
ATOM 1130 C C . THR A 1 136 ? -12.087 -10.428 10.935 1.00 87.12 136 THR A C 1
ATOM 1132 O O . THR A 1 136 ? -11.495 -11.484 10.739 1.00 87.12 136 THR A O 1
ATOM 1135 N N . ILE A 1 137 ? -12.664 -9.754 9.934 1.00 85.94 137 ILE A N 1
ATOM 1136 C CA . ILE A 1 137 ? -12.536 -10.148 8.520 1.00 85.94 137 ILE A CA 1
ATOM 1137 C C . ILE A 1 137 ? -11.123 -9.818 8.025 1.00 85.94 137 ILE A C 1
ATOM 1139 O O . ILE A 1 137 ? -10.546 -10.567 7.242 1.00 85.94 137 ILE A O 1
ATOM 1143 N N . GLY A 1 138 ? -10.566 -8.702 8.513 1.00 79.38 138 GLY A N 1
ATOM 1144 C CA . GLY A 1 138 ? -9.337 -8.118 7.990 1.00 79.38 138 GLY A CA 1
ATOM 1145 C C . GLY A 1 138 ? -9.544 -7.487 6.609 1.00 79.38 138 GLY A C 1
ATOM 1146 O O . GLY A 1 138 ? -10.377 -7.914 5.814 1.00 79.38 138 GLY A O 1
ATOM 1147 N N . SER A 1 139 ? -8.786 -6.436 6.312 1.00 75.44 139 SER A N 1
ATOM 1148 C CA . SER A 1 139 ? -8.724 -5.872 4.960 1.00 75.44 139 SER A CA 1
ATOM 1149 C C . SER A 1 139 ? -7.572 -6.531 4.207 1.00 75.44 139 SER A C 1
ATOM 1151 O O . SER A 1 139 ? -6.428 -6.417 4.635 1.00 75.44 139 SER A O 1
ATOM 1153 N N . SER A 1 140 ? -7.851 -7.209 3.091 1.00 67.38 140 SER A N 1
ATOM 1154 C CA . SER A 1 140 ? -6.815 -7.881 2.285 1.00 67.38 140 SER A CA 1
ATOM 1155 C C . SER A 1 140 ? -5.871 -6.907 1.577 1.00 67.38 140 SER A C 1
ATOM 1157 O O . SER A 1 140 ? -4.722 -7.241 1.298 1.00 67.38 140 SER A O 1
ATOM 1159 N N . ASP A 1 141 ? -6.359 -5.704 1.281 1.00 77.19 141 ASP A N 1
ATOM 1160 C CA . ASP A 1 141 ? -5.718 -4.807 0.319 1.00 77.19 141 ASP A CA 1
ATOM 1161 C C . ASP A 1 141 ? -4.977 -3.636 0.971 1.00 77.19 141 ASP A C 1
ATOM 1163 O O . ASP A 1 141 ? -4.125 -3.018 0.335 1.00 77.19 141 ASP A O 1
ATOM 1167 N N . LEU A 1 142 ? -5.280 -3.342 2.236 1.00 79.81 142 LEU A N 1
ATOM 1168 C CA . LEU A 1 142 ? -4.738 -2.208 2.976 1.00 79.81 142 LEU A CA 1
ATOM 1169 C C . LEU A 1 142 ? -4.049 -2.725 4.229 1.00 79.81 142 LEU A C 1
ATOM 1171 O O . LEU A 1 142 ? -4.687 -3.324 5.089 1.00 79.81 142 LEU A O 1
ATOM 1175 N N . MET A 1 143 ? -2.749 -2.474 4.341 1.00 82.00 143 MET A N 1
ATOM 1176 C CA . MET A 1 143 ? -1.966 -2.851 5.512 1.00 82.00 143 MET A CA 1
ATOM 1177 C C . MET A 1 143 ? -1.125 -1.653 5.964 1.00 82.00 143 MET A C 1
ATOM 1179 O O . MET A 1 143 ? -0.430 -1.058 5.131 1.00 82.00 143 MET A O 1
ATOM 1183 N N . PRO A 1 144 ? -1.179 -1.270 7.254 1.00 85.12 144 PRO A N 1
ATOM 1184 C CA . PRO A 1 144 ? -0.442 -0.124 7.761 1.00 85.12 144 PRO A CA 1
ATOM 1185 C C . PRO A 1 144 ? 1.059 -0.377 7.649 1.00 85.12 144 PRO A C 1
ATOM 1187 O O . PRO A 1 144 ? 1.582 -1.424 8.055 1.00 85.12 144 PRO A O 1
ATOM 1190 N N . ARG A 1 145 ? 1.769 0.597 7.085 1.00 84.06 145 ARG A N 1
ATOM 1191 C CA . ARG A 1 145 ? 3.220 0.514 6.883 1.00 84.06 145 ARG A CA 1
ATOM 1192 C C . ARG A 1 145 ? 3.981 1.166 8.024 1.00 84.06 145 ARG A C 1
ATOM 1194 O O . ARG A 1 145 ? 5.146 0.836 8.246 1.00 84.06 145 ARG A O 1
ATOM 1201 N N . THR A 1 146 ? 3.356 2.095 8.746 1.00 87.75 146 THR A N 1
ATOM 1202 C CA . THR A 1 146 ? 4.003 2.760 9.874 1.00 87.75 146 THR A CA 1
ATOM 1203 C C . THR A 1 146 ? 3.992 1.854 11.102 1.00 87.75 146 THR A C 1
ATOM 1205 O O . THR A 1 146 ? 2.997 1.191 11.396 1.00 87.75 146 THR A O 1
ATOM 1208 N N . LYS A 1 147 ? 5.080 1.871 11.887 1.00 87.69 147 LYS A N 1
ATOM 1209 C CA . LYS A 1 147 ? 5.125 1.173 13.187 1.00 87.69 147 LYS A CA 1
ATOM 1210 C C . LYS A 1 147 ? 3.943 1.583 14.075 1.00 87.69 147 LYS A C 1
ATOM 1212 O O . LYS A 1 147 ? 3.342 0.749 14.736 1.00 87.69 147 LYS A O 1
ATOM 1217 N N . SER A 1 148 ? 3.582 2.866 14.050 1.00 81.31 148 SER A N 1
ATOM 1218 C CA . SER A 1 148 ? 2.443 3.421 14.788 1.00 81.31 148 SER A CA 1
ATOM 1219 C C . SER A 1 148 ? 1.081 2.894 14.335 1.00 81.31 148 SER A C 1
ATOM 1221 O O . SER A 1 148 ? 0.181 2.798 15.167 1.00 81.31 148 SER A O 1
ATOM 1223 N N . GLY A 1 149 ? 0.908 2.605 13.044 1.00 80.56 149 GLY A N 1
ATOM 1224 C CA . GLY A 1 149 ? -0.311 2.009 12.501 1.00 80.56 149 GLY A CA 1
ATOM 1225 C C . GLY A 1 149 ? -0.390 0.520 12.821 1.00 80.56 149 GLY A C 1
ATOM 1226 O O . GLY A 1 149 ? -1.438 0.039 13.233 1.00 80.56 149 GLY A O 1
ATOM 1227 N N . GLN A 1 150 ? 0.740 -0.187 12.739 1.00 85.12 150 GLN A N 1
ATOM 1228 C CA . GLN A 1 150 ? 0.838 -1.606 13.095 1.00 85.12 150 GLN A CA 1
ATOM 1229 C C . GLN A 1 150 ? 0.541 -1.857 14.575 1.00 85.12 150 GLN A C 1
ATOM 1231 O O . GLN A 1 150 ? -0.243 -2.740 14.891 1.00 85.12 150 GLN A O 1
ATOM 1236 N N . VAL A 1 151 ? 1.092 -1.039 15.479 1.00 85.44 151 VAL A N 1
ATOM 1237 C CA . VAL A 1 151 ? 0.827 -1.149 16.926 1.00 85.44 151 VAL A CA 1
ATOM 1238 C C . VAL A 1 151 ? -0.645 -0.903 17.267 1.00 85.44 151 VAL A C 1
ATOM 1240 O O . VAL A 1 151 ? -1.133 -1.452 18.242 1.00 85.44 151 VAL A O 1
ATOM 1243 N N . ARG A 1 152 ? -1.362 -0.094 16.479 1.00 78.19 152 ARG A N 1
ATOM 1244 C CA . ARG A 1 152 ? -2.804 0.146 16.671 1.00 78.19 152 ARG A CA 1
ATOM 1245 C C . ARG A 1 152 ? -3.701 -0.907 16.032 1.00 78.19 152 ARG A C 1
ATOM 1247 O O . ARG A 1 152 ? -4.890 -0.925 16.324 1.00 78.19 152 ARG A O 1
ATOM 1254 N N . ALA A 1 153 ? -3.162 -1.692 15.107 1.00 76.19 153 ALA A N 1
ATOM 1255 C CA . ALA A 1 153 ? -3.888 -2.765 14.442 1.00 76.19 153 ALA A CA 1
ATOM 1256 C C . ALA A 1 153 ? -3.821 -4.093 15.219 1.00 76.19 153 ALA A C 1
ATOM 1258 O O . ALA A 1 153 ? -4.573 -5.006 14.884 1.00 76.19 153 ALA A O 1
ATOM 1259 N N . LEU A 1 154 ? -2.923 -4.188 16.208 1.00 72.56 154 LEU A N 1
ATOM 1260 C CA . LEU A 1 154 ? -2.805 -5.282 17.177 1.00 72.56 154 LEU A CA 1
ATOM 1261 C C . LEU A 1 154 ? -3.736 -5.053 18.372 1.00 72.56 154 LEU A C 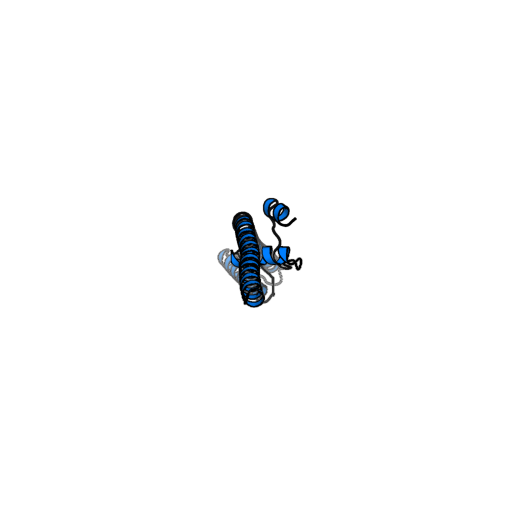1
ATOM 1263 O O . LEU A 1 154 ? -4.304 -6.058 18.848 1.00 72.56 154 LEU A O 1
#